Protein AF-A0A6G2DFI0-F1 (afdb_monomer_lite)

Sequence (98 aa):
MNRNGCIGDFPHDFFDTYLDHVAKYAYEQKVNNIKEYYPLKRAILHQENALYFRFFSNFDDFLEKNYLKTIWQVSKETPFSEMDFNMFNNISEKIIFE

Foldseek 3Di:
DPPPDDPPPDPLVCLLLLLLLCQCQLAVHDDPPRPDDPVSNCVCPPPVNSVVSVVAPHSVSVCVVVVNVLVNVVCVVPNSVRDDPVRNVVSVVVSVVD

Secondary structure (DSSP, 8-state):
------TT---THHHHHHHHHHHHHHS----SS----HHHHHHHTSHHHHHHHTTSSSHHHHHHHTT-HHHHHHHHHS-GGG--HHHHHHHHHHHHH-

Radius of gyration: 14.19 Å; chains: 1; bounding box: 35×31×36 Å

Structure (mmCIF, N/CA/C/O backbone):
data_AF-A0A6G2DFI0-F1
#
_entry.id   AF-A0A6G2DFI0-F1
#
loop_
_atom_site.group_PDB
_atom_site.id
_atom_site.type_symbol
_atom_site.label_atom_id
_atom_site.label_alt_id
_atom_site.label_comp_id
_atom_site.label_asym_id
_atom_site.label_entity_id
_atom_site.label_seq_id
_atom_site.pdbx_PDB_ins_code
_atom_site.Cartn_x
_atom_site.Cartn_y
_atom_site.Cartn_z
_atom_site.occupancy
_atom_site.B_iso_or_equiv
_atom_site.auth_seq_id
_atom_site.auth_comp_id
_atom_site.auth_asym_id
_atom_site.auth_atom_id
_atom_site.pdbx_PDB_model_num
ATOM 1 N N . MET A 1 1 ? 14.593 -19.969 -5.125 1.00 37.38 1 MET A N 1
ATOM 2 C CA . MET A 1 1 ? 15.638 -18.923 -5.121 1.00 37.38 1 MET A CA 1
ATOM 3 C C . MET A 1 1 ? 15.263 -17.878 -4.089 1.00 37.38 1 MET A C 1
ATOM 5 O O . MET A 1 1 ? 14.127 -17.421 -4.088 1.00 37.38 1 MET A O 1
ATOM 9 N N . ASN A 1 2 ? 16.178 -17.584 -3.168 1.00 32.28 2 ASN A N 1
ATOM 10 C CA . ASN A 1 2 ? 15.996 -16.580 -2.128 1.00 32.28 2 ASN A CA 1
ATOM 11 C C . ASN A 1 2 ? 16.123 -15.193 -2.785 1.00 32.28 2 ASN A C 1
ATOM 13 O O . ASN A 1 2 ? 17.235 -14.781 -3.094 1.00 32.28 2 ASN A O 1
ATOM 17 N N . ARG A 1 3 ? 14.996 -14.517 -3.062 1.00 43.19 3 ARG A N 1
ATOM 18 C CA . ARG A 1 3 ? 14.930 -13.138 -3.597 1.00 43.19 3 ARG A CA 1
ATOM 19 C C . ARG A 1 3 ? 15.289 -12.096 -2.517 1.00 43.19 3 ARG A C 1
ATOM 21 O O . ARG A 1 3 ? 14.616 -11.083 -2.376 1.00 43.19 3 ARG A O 1
ATOM 28 N N . ASN A 1 4 ? 16.302 -12.367 -1.700 1.00 42.38 4 ASN A N 1
ATOM 29 C CA . ASN A 1 4 ? 16.879 -11.334 -0.847 1.00 42.38 4 ASN A CA 1
ATOM 30 C C . ASN A 1 4 ? 17.893 -10.598 -1.720 1.00 42.38 4 ASN A C 1
ATOM 32 O O . ASN A 1 4 ? 19.014 -11.073 -1.894 1.00 42.38 4 ASN A O 1
ATOM 36 N N . GLY A 1 5 ? 17.401 -9.533 -2.352 1.00 46.03 5 GLY A N 1
ATOM 37 C CA . GLY A 1 5 ? 18.050 -8.809 -3.435 1.00 46.03 5 GLY A CA 1
ATOM 38 C C . GLY A 1 5 ? 19.447 -8.289 -3.117 1.00 46.03 5 GLY A C 1
ATOM 39 O O . GLY A 1 5 ? 19.808 -8.026 -1.965 1.00 46.03 5 GLY A O 1
ATOM 40 N N . CYS A 1 6 ? 20.237 -8.157 -4.177 1.00 42.09 6 CYS A N 1
ATOM 41 C CA . CYS A 1 6 ? 21.523 -7.483 -4.151 1.00 42.09 6 CYS A CA 1
ATOM 42 C C . CYS A 1 6 ? 21.317 -5.978 -3.913 1.00 42.09 6 CYS A C 1
ATOM 44 O O . CYS A 1 6 ? 20.299 -5.403 -4.292 1.00 42.09 6 CYS A O 1
ATOM 46 N N . ILE A 1 7 ? 22.301 -5.312 -3.300 1.00 32.97 7 ILE A N 1
ATOM 47 C CA . ILE A 1 7 ? 22.330 -3.843 -3.223 1.00 32.97 7 ILE A CA 1
ATOM 48 C C . ILE A 1 7 ? 22.294 -3.302 -4.661 1.00 32.97 7 ILE A C 1
ATOM 50 O O . ILE A 1 7 ? 23.238 -3.522 -5.415 1.00 32.97 7 ILE A O 1
ATOM 54 N N . GLY A 1 8 ? 21.199 -2.634 -5.032 1.00 41.22 8 GLY A N 1
ATOM 55 C CA . GLY A 1 8 ? 20.934 -2.181 -6.403 1.00 41.22 8 GLY A CA 1
ATOM 56 C C . GLY A 1 8 ? 19.685 -2.793 -7.047 1.00 41.22 8 GLY A C 1
ATOM 57 O O . GLY A 1 8 ? 19.220 -2.246 -8.043 1.00 41.22 8 GLY A O 1
ATOM 58 N N . ASP A 1 9 ? 19.096 -3.842 -6.459 1.00 51.06 9 ASP A N 1
ATOM 59 C CA . ASP A 1 9 ? 17.731 -4.264 -6.784 1.00 51.06 9 ASP A CA 1
ATOM 60 C C . ASP A 1 9 ? 16.783 -3.178 -6.256 1.00 51.06 9 ASP A C 1
ATOM 62 O O . ASP A 1 9 ? 16.514 -3.085 -5.054 1.00 51.06 9 ASP A O 1
ATOM 66 N N . PHE A 1 10 ? 16.356 -2.274 -7.139 1.00 45.59 10 PHE A N 1
ATOM 67 C CA . PHE A 1 10 ? 15.358 -1.258 -6.817 1.00 45.59 10 PHE A CA 1
ATOM 68 C C . PHE A 1 10 ? 14.137 -1.957 -6.194 1.00 45.59 10 PHE A C 1
ATOM 70 O O . PHE A 1 10 ? 13.726 -3.008 -6.691 1.00 45.59 10 PHE A O 1
ATOM 77 N N . PRO A 1 11 ? 13.523 -1.417 -5.129 1.00 58.19 11 PRO A N 1
ATOM 78 C CA . PRO A 1 11 ? 12.444 -2.101 -4.436 1.00 58.19 11 PRO A CA 1
ATOM 79 C C . PRO A 1 11 ? 11.131 -1.893 -5.204 1.00 58.19 11 PRO A C 1
ATOM 81 O O . PRO A 1 11 ? 10.187 -1.308 -4.682 1.00 58.19 11 PRO A O 1
ATOM 84 N N . HIS A 1 12 ? 11.069 -2.335 -6.462 1.00 52.84 12 HIS A N 1
ATOM 85 C CA . HIS A 1 12 ? 9.852 -2.306 -7.274 1.00 52.84 12 HIS A CA 1
ATOM 86 C C . HIS A 1 12 ? 8.728 -3.103 -6.585 1.00 52.84 12 HIS A C 1
ATOM 88 O O . HIS A 1 12 ? 7.570 -2.699 -6.625 1.00 52.84 12 HIS A O 1
ATOM 94 N N . ASP A 1 13 ? 9.086 -4.128 -5.800 1.00 59.25 13 ASP A N 1
ATOM 95 C CA . ASP A 1 13 ? 8.180 -4.881 -4.925 1.00 59.25 13 ASP A CA 1
ATOM 96 C C . ASP A 1 13 ? 7.466 -4.038 -3.861 1.00 59.25 13 ASP A C 1
ATOM 98 O O . ASP A 1 13 ? 6.470 -4.484 -3.279 1.00 59.25 13 ASP A O 1
ATOM 102 N N . PHE A 1 14 ? 7.984 -2.848 -3.544 1.00 70.62 14 PHE A N 1
ATOM 103 C CA . PHE A 1 14 ? 7.510 -2.087 -2.400 1.00 70.62 14 PHE A CA 1
ATOM 104 C C . PHE A 1 14 ? 6.121 -1.511 -2.626 1.00 70.62 14 PHE A C 1
ATOM 106 O O . PHE A 1 14 ? 5.328 -1.563 -1.697 1.00 70.62 14 PHE A O 1
ATOM 113 N N . PHE A 1 15 ? 5.792 -1.006 -3.818 1.00 79.69 15 PHE A N 1
ATOM 114 C CA . PHE A 1 15 ? 4.490 -0.368 -4.043 1.00 79.69 15 PHE A CA 1
ATOM 115 C C . PHE A 1 15 ? 3.337 -1.371 -3.997 1.00 79.69 15 PHE A C 1
ATOM 117 O O . PHE A 1 15 ? 2.360 -1.121 -3.292 1.00 79.69 15 PHE A O 1
ATOM 124 N N . ASP A 1 16 ? 3.477 -2.531 -4.645 1.00 83.25 16 ASP A N 1
ATOM 125 C CA . ASP A 1 16 ? 2.468 -3.599 -4.583 1.00 83.25 16 ASP A CA 1
ATOM 126 C C . ASP A 1 16 ? 2.265 -4.054 -3.143 1.00 83.25 16 ASP A C 1
ATOM 128 O O . ASP A 1 16 ? 1.159 -4.025 -2.602 1.00 83.25 16 ASP A O 1
ATOM 132 N N . THR A 1 17 ? 3.378 -4.430 -2.505 1.00 86.19 17 THR A N 1
ATOM 133 C CA . THR A 1 17 ? 3.374 -4.982 -1.156 1.00 86.19 17 THR A CA 1
ATOM 134 C C . THR A 1 17 ? 2.817 -3.947 -0.187 1.00 86.19 17 THR A C 1
ATOM 136 O O . THR A 1 17 ? 1.975 -4.280 0.642 1.00 86.19 17 THR A O 1
ATOM 139 N N . TYR A 1 18 ? 3.230 -2.686 -0.303 1.00 89.75 18 TYR A N 1
ATOM 140 C CA . TYR A 1 18 ? 2.733 -1.588 0.515 1.00 89.75 18 TYR A CA 1
ATOM 141 C C . TYR A 1 18 ? 1.224 -1.418 0.385 1.00 89.75 18 TYR A C 1
ATOM 143 O O . TYR A 1 18 ? 0.515 -1.494 1.391 1.00 89.75 18 TYR A O 1
ATOM 151 N N . LEU A 1 19 ? 0.729 -1.237 -0.839 1.00 92.31 19 LEU A N 1
ATOM 152 C CA . LEU A 1 19 ? -0.682 -0.962 -1.086 1.00 92.31 19 LEU A CA 1
ATOM 153 C C . LEU A 1 19 ? -1.571 -2.143 -0.692 1.00 92.31 19 LEU A C 1
ATOM 155 O O . LEU A 1 19 ? -2.613 -1.927 -0.078 1.00 92.31 19 LEU A O 1
ATOM 159 N N . ASP A 1 20 ? -1.135 -3.381 -0.931 1.00 92.25 20 ASP A N 1
ATOM 160 C CA . ASP A 1 20 ? -1.855 -4.577 -0.487 1.00 92.25 20 ASP A CA 1
ATOM 161 C C . ASP A 1 20 ? -1.956 -4.666 1.038 1.00 92.25 20 ASP A C 1
ATOM 163 O O . ASP A 1 20 ? -3.009 -5.013 1.583 1.00 92.25 20 ASP A O 1
ATOM 167 N N . HIS A 1 21 ? -0.874 -4.338 1.751 1.00 93.38 21 HIS A N 1
ATOM 168 C CA . HIS A 1 21 ? -0.891 -4.342 3.211 1.00 93.38 21 HIS A CA 1
ATOM 169 C C . HIS A 1 21 ? -1.754 -3.207 3.758 1.00 93.38 21 HIS A C 1
ATOM 171 O O . HIS A 1 21 ? -2.480 -3.432 4.723 1.00 93.38 21 HIS A O 1
ATOM 177 N N . VAL A 1 22 ? -1.715 -2.013 3.162 1.00 95.00 22 VAL A N 1
ATOM 178 C CA . VAL A 1 22 ? -2.578 -0.896 3.571 1.00 95.00 22 VAL A CA 1
ATOM 179 C C . VAL A 1 22 ? -4.044 -1.247 3.327 1.00 95.00 22 VAL A C 1
ATOM 181 O O . VAL A 1 22 ? -4.847 -1.155 4.255 1.00 95.00 22 VAL A O 1
ATOM 184 N N . ALA A 1 23 ? -4.387 -1.739 2.136 1.00 95.38 23 ALA A N 1
ATOM 185 C CA . ALA A 1 23 ? -5.739 -2.176 1.800 1.00 95.38 23 ALA A CA 1
ATOM 186 C C . ALA A 1 23 ? -6.261 -3.195 2.824 1.00 95.38 23 ALA A C 1
ATOM 188 O O . ALA A 1 23 ? -7.341 -3.019 3.386 1.00 95.38 23 ALA A O 1
ATOM 189 N N . LYS A 1 24 ? -5.466 -4.230 3.123 1.00 95.56 24 LYS A N 1
ATOM 190 C CA . LYS A 1 24 ? -5.847 -5.312 4.038 1.00 95.56 24 LYS A CA 1
ATOM 191 C C . LYS A 1 24 ? -5.893 -4.888 5.506 1.00 95.56 24 LYS A C 1
ATOM 193 O O . LYS A 1 24 ? -6.812 -5.282 6.215 1.00 95.56 24 LYS A O 1
ATOM 198 N N . TYR A 1 25 ? -4.887 -4.161 5.990 1.00 95.38 25 TYR A N 1
ATOM 199 C CA . TYR A 1 25 ? -4.696 -3.922 7.425 1.00 95.38 25 TYR A CA 1
ATOM 200 C C . TYR A 1 25 ? -5.216 -2.576 7.917 1.00 95.38 25 TYR A C 1
ATOM 202 O O . TYR A 1 25 ? -5.603 -2.494 9.078 1.00 95.38 25 TYR A O 1
ATOM 210 N N . ALA A 1 26 ? -5.231 -1.544 7.075 1.00 96.31 26 ALA A N 1
ATOM 211 C CA . ALA A 1 26 ? -5.785 -0.244 7.447 1.00 96.31 26 ALA A CA 1
ATOM 212 C C . ALA A 1 26 ? -7.276 -0.124 7.096 1.00 96.31 26 ALA A C 1
ATOM 214 O O . ALA A 1 26 ? -8.010 0.544 7.818 1.00 96.31 26 ALA A O 1
ATOM 215 N N . TYR A 1 27 ? -7.723 -0.790 6.023 1.00 96.56 27 TYR A N 1
ATOM 216 C CA . TYR A 1 27 ? -9.080 -0.632 5.477 1.00 96.56 27 TYR A CA 1
ATOM 217 C C . TYR A 1 27 ? -9.854 -1.945 5.302 1.00 96.56 27 TYR A C 1
ATOM 219 O O . TYR A 1 27 ? -10.897 -1.953 4.646 1.00 96.56 27 TYR A O 1
ATOM 227 N N . GLU A 1 28 ? -9.340 -3.049 5.858 1.00 94.31 28 GLU A N 1
ATOM 228 C CA . GLU A 1 28 ? -9.996 -4.367 5.899 1.00 94.31 28 GLU A CA 1
ATOM 229 C C . GLU A 1 28 ? -10.462 -4.897 4.526 1.00 94.31 28 GLU A C 1
ATOM 231 O O . GLU A 1 28 ? -11.383 -5.708 4.422 1.00 94.31 28 GLU A O 1
ATOM 236 N N . GLN A 1 29 ? -9.806 -4.467 3.443 1.00 94.06 29 GLN A N 1
ATOM 237 C CA . GLN A 1 29 ? -10.115 -4.921 2.093 1.00 94.06 29 GLN A CA 1
ATOM 238 C C . GLN A 1 29 ? -9.707 -6.380 1.901 1.00 94.06 29 GLN A C 1
ATOM 240 O O . GLN A 1 29 ? -8.664 -6.847 2.375 1.00 94.06 29 GLN A O 1
ATOM 245 N N . LYS A 1 30 ? -10.512 -7.112 1.129 1.00 89.94 30 LYS A N 1
ATOM 246 C CA . LYS A 1 30 ? -10.194 -8.490 0.763 1.00 89.94 30 LYS A CA 1
ATOM 247 C C . LYS A 1 30 ? -9.109 -8.509 -0.315 1.00 89.94 30 LYS A C 1
ATOM 249 O O . LYS A 1 30 ? -9.401 -8.416 -1.502 1.00 89.94 30 LYS A O 1
ATOM 254 N N . VAL A 1 31 ? -7.862 -8.689 0.110 1.00 86.31 31 VAL A N 1
ATOM 255 C CA . VAL A 1 31 ? -6.710 -8.889 -0.779 1.00 86.31 31 VAL A CA 1
ATOM 256 C C . VAL A 1 31 ? -6.322 -10.368 -0.792 1.00 86.31 31 VAL A C 1
ATOM 258 O O . VAL A 1 31 ? -5.976 -10.940 0.244 1.00 86.31 31 VAL A O 1
ATOM 261 N N . ASN A 1 32 ? -6.397 -11.003 -1.963 1.00 79.44 32 ASN A N 1
ATOM 262 C CA . ASN A 1 32 ? -6.020 -12.407 -2.141 1.00 79.44 32 ASN A CA 1
ATOM 263 C C . ASN A 1 32 ? -4.500 -12.538 -2.340 1.00 79.44 32 ASN A C 1
ATOM 265 O O . ASN A 1 32 ? -3.888 -11.673 -2.954 1.00 79.44 32 ASN A O 1
ATOM 269 N N . ASN A 1 33 ? -3.907 -13.643 -1.874 1.00 72.31 33 ASN A N 1
ATOM 270 C CA . ASN A 1 33 ? -2.510 -14.026 -2.148 1.00 72.31 33 ASN A CA 1
ATOM 271 C C . ASN A 1 33 ? -1.429 -13.000 -1.747 1.00 72.31 33 ASN A C 1
ATOM 273 O O . ASN A 1 33 ? -0.354 -12.969 -2.339 1.00 72.31 33 ASN A O 1
ATOM 277 N N . ILE A 1 34 ? -1.673 -12.200 -0.706 1.00 77.94 34 ILE A N 1
ATOM 278 C CA . ILE A 1 34 ? -0.662 -11.274 -0.186 1.00 77.94 34 ILE A CA 1
ATOM 279 C C . ILE A 1 34 ? 0.533 -12.034 0.412 1.00 77.94 34 ILE A C 1
ATOM 281 O O . ILE A 1 34 ? 0.377 -12.889 1.291 1.00 77.94 34 ILE A O 1
ATOM 285 N N . LYS A 1 35 ? 1.748 -11.701 -0.034 1.00 77.50 35 LYS A N 1
ATOM 286 C CA . LYS A 1 35 ? 2.984 -12.153 0.614 1.00 77.50 35 LYS A CA 1
ATOM 287 C C . LYS A 1 35 ? 3.184 -11.342 1.890 1.00 77.50 35 LYS A C 1
ATOM 289 O O . LYS A 1 35 ? 3.534 -10.170 1.839 1.00 77.50 35 LYS A O 1
ATOM 294 N N . GLU A 1 36 ? 2.941 -11.969 3.034 1.00 83.19 36 GLU A N 1
ATOM 295 C CA . GLU A 1 36 ? 2.967 -11.286 4.326 1.00 83.19 36 GLU A CA 1
ATOM 296 C C . GLU A 1 36 ? 4.349 -10.690 4.648 1.00 83.19 36 GLU A C 1
ATOM 298 O O . GLU A 1 36 ? 5.350 -11.408 4.729 1.00 83.19 36 GLU A O 1
ATOM 303 N N . TYR A 1 37 ? 4.391 -9.382 4.904 1.00 86.56 37 TYR A N 1
ATOM 304 C CA . TYR A 1 37 ? 5.570 -8.657 5.357 1.00 86.56 37 TYR A CA 1
ATOM 305 C C . TYR A 1 37 ? 5.322 -8.082 6.757 1.00 86.56 37 TYR A C 1
ATOM 307 O O . TYR A 1 37 ? 4.846 -6.962 6.949 1.00 86.56 37 TYR A O 1
ATOM 315 N N . TYR A 1 38 ? 5.651 -8.885 7.773 1.00 85.81 38 TYR A N 1
ATOM 316 C CA . TYR A 1 38 ? 5.363 -8.585 9.180 1.00 85.81 38 TYR A CA 1
ATOM 317 C C . TYR A 1 38 ? 5.834 -7.208 9.680 1.00 85.81 38 TYR A C 1
ATOM 319 O O . TYR A 1 38 ? 5.082 -6.600 10.446 1.00 85.81 38 TYR A O 1
ATOM 327 N N . PRO A 1 39 ? 7.020 -6.684 9.300 1.00 89.81 39 PRO A N 1
ATOM 328 C CA . PRO A 1 39 ? 7.423 -5.334 9.696 1.00 89.81 39 PRO A CA 1
ATOM 329 C C . PRO A 1 39 ? 6.442 -4.264 9.213 1.00 89.81 39 PRO A C 1
ATOM 331 O O . PRO A 1 39 ? 6.046 -3.399 9.989 1.00 89.81 39 PRO A O 1
ATOM 334 N N . LEU A 1 40 ? 5.983 -4.372 7.967 1.00 89.19 40 LEU A N 1
ATOM 335 C CA . LEU A 1 40 ? 5.031 -3.437 7.381 1.00 89.19 40 LEU A CA 1
ATOM 336 C C . LEU A 1 40 ? 3.639 -3.576 7.997 1.00 89.19 40 LEU A C 1
ATOM 338 O O . LEU A 1 40 ? 3.030 -2.568 8.339 1.00 89.19 40 LEU A O 1
ATOM 342 N N . LYS A 1 41 ? 3.166 -4.804 8.245 1.00 91.94 41 LYS A N 1
ATOM 343 C CA . LYS A 1 41 ? 1.936 -5.020 9.023 1.00 91.94 41 LYS A CA 1
ATOM 344 C C . LYS A 1 41 ? 2.006 -4.324 10.385 1.00 91.94 41 LYS A C 1
ATOM 346 O O . LYS A 1 41 ? 1.073 -3.623 10.765 1.00 91.94 41 LYS A O 1
ATOM 351 N N . ARG A 1 42 ? 3.101 -4.518 11.130 1.00 92.38 42 ARG A N 1
ATOM 352 C CA . ARG A 1 42 ? 3.297 -3.876 12.441 1.00 92.38 42 ARG A CA 1
ATOM 353 C C . ARG A 1 42 ? 3.326 -2.357 12.323 1.00 92.38 42 ARG A C 1
ATOM 355 O O . ARG A 1 42 ? 2.736 -1.695 13.166 1.00 92.38 42 ARG A O 1
ATOM 362 N N . ALA A 1 43 ? 3.975 -1.823 11.289 1.00 93.12 43 ALA A N 1
ATOM 363 C CA . ALA A 1 43 ? 4.016 -0.390 11.036 1.00 93.12 43 ALA A CA 1
ATOM 364 C C . ALA A 1 43 ? 2.617 0.173 10.751 1.00 93.12 43 ALA A C 1
ATOM 366 O O . ALA A 1 43 ? 2.243 1.168 11.359 1.00 93.12 43 ALA A O 1
ATOM 367 N N . ILE A 1 44 ? 1.823 -0.479 9.899 1.00 94.31 44 ILE A N 1
ATOM 368 C CA . ILE A 1 44 ? 0.461 -0.034 9.564 1.00 94.31 44 ILE A CA 1
ATOM 369 C C . ILE A 1 44 ? -0.459 -0.069 10.788 1.00 94.31 44 ILE A C 1
ATOM 371 O O . ILE A 1 44 ? -1.222 0.865 11.014 1.00 94.31 44 ILE A O 1
ATOM 375 N N . LEU A 1 45 ? -0.355 -1.121 11.604 1.00 94.88 45 LEU A N 1
ATOM 376 C CA . LEU A 1 45 ? -1.159 -1.287 12.817 1.00 94.88 45 LEU A CA 1
ATOM 377 C C . LEU A 1 45 ? -0.639 -0.477 14.017 1.00 94.88 45 LEU A C 1
ATOM 379 O O . LEU A 1 45 ? -1.273 -0.482 15.073 1.00 94.88 45 LEU A O 1
ATOM 383 N N . HIS A 1 46 ? 0.507 0.197 13.892 1.00 96.25 46 HIS A N 1
ATOM 384 C CA . HIS A 1 46 ? 1.034 1.050 14.952 1.00 96.25 46 HIS A CA 1
ATOM 385 C C . HIS A 1 46 ? 0.082 2.222 15.205 1.00 96.25 46 HIS A C 1
ATOM 387 O O . HIS A 1 46 ? -0.433 2.810 14.258 1.00 96.25 46 HIS A O 1
ATOM 393 N N . GLN A 1 47 ? -0.127 2.589 16.472 1.00 94.81 47 GLN A N 1
ATOM 394 C CA . GLN A 1 47 ? -1.169 3.538 16.877 1.00 94.81 47 GLN A CA 1
ATOM 395 C C . GLN A 1 47 ? -1.124 4.862 16.096 1.00 94.81 47 GLN A C 1
ATOM 397 O O . GLN A 1 47 ? -2.155 5.319 15.613 1.00 94.81 47 GLN A O 1
ATOM 402 N N . GLU A 1 48 ? 0.057 5.455 15.934 1.00 93.38 48 GLU A N 1
ATOM 403 C CA . GLU A 1 48 ? 0.231 6.727 15.215 1.00 93.38 48 GLU A CA 1
ATOM 404 C C . GLU A 1 48 ? -0.114 6.614 13.722 1.00 93.38 48 GLU A C 1
ATOM 406 O O . GLU A 1 48 ? -0.793 7.477 13.169 1.00 93.38 48 GLU A O 1
ATOM 411 N N . ASN A 1 49 ? 0.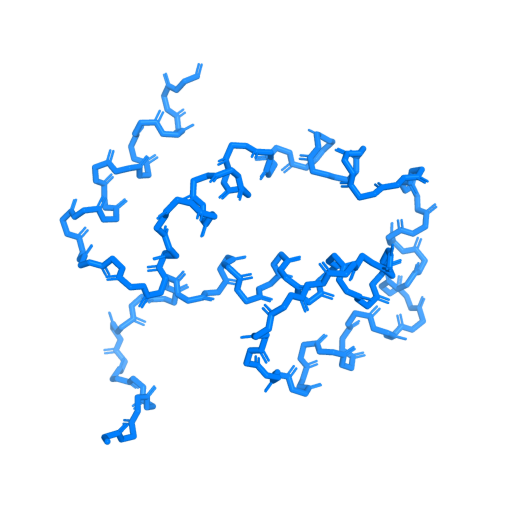275 5.513 13.078 1.00 93.62 49 ASN A N 1
ATOM 412 C CA . ASN A 1 49 ? -0.002 5.286 11.659 1.00 93.62 49 ASN A CA 1
ATOM 413 C C . ASN A 1 49 ? -1.464 4.893 11.431 1.00 93.62 49 ASN A C 1
ATOM 415 O O . ASN A 1 49 ? -2.085 5.338 10.471 1.00 93.62 49 ASN A O 1
ATOM 419 N N . ALA A 1 50 ? -2.052 4.123 12.347 1.00 93.19 50 ALA A N 1
ATOM 420 C CA . ALA A 1 50 ? -3.474 3.815 12.329 1.00 93.19 50 ALA A CA 1
ATOM 421 C C . ALA A 1 50 ? -4.325 5.093 12.424 1.00 93.19 50 ALA A C 1
ATOM 423 O O . ALA A 1 50 ? -5.366 5.181 11.777 1.00 93.19 50 ALA A O 1
ATOM 424 N N . LEU A 1 51 ? -3.884 6.101 13.189 1.00 94.75 51 LEU A N 1
ATOM 425 C CA . LEU A 1 51 ? -4.523 7.421 13.200 1.00 94.75 51 LEU A CA 1
ATOM 426 C C . LEU A 1 51 ? -4.377 8.137 11.853 1.00 94.75 51 LEU A C 1
ATOM 428 O O . LEU A 1 51 ? -5.360 8.699 11.380 1.00 94.75 51 LEU A O 1
ATOM 432 N N . TYR A 1 52 ? -3.204 8.063 11.214 1.00 95.44 52 TYR A N 1
ATOM 433 C CA . TYR A 1 52 ? -3.004 8.617 9.873 1.00 95.44 52 TYR A CA 1
ATOM 434 C C . TYR A 1 52 ? -3.978 8.022 8.843 1.00 95.44 52 TYR A C 1
ATOM 436 O O . TYR A 1 52 ? -4.648 8.768 8.134 1.00 95.44 52 TYR A O 1
ATOM 444 N N . PHE A 1 53 ? -4.129 6.695 8.794 1.00 95.88 53 PHE A N 1
ATOM 445 C CA . PHE A 1 53 ? -5.052 6.059 7.846 1.00 95.88 53 PHE A CA 1
ATOM 446 C C . PHE A 1 53 ? -6.526 6.396 8.124 1.00 95.88 53 PHE A C 1
ATOM 448 O O . PHE A 1 53 ? -7.322 6.500 7.199 1.00 95.88 53 PHE A O 1
ATOM 455 N N . ARG A 1 54 ? -6.896 6.656 9.384 1.00 94.94 54 ARG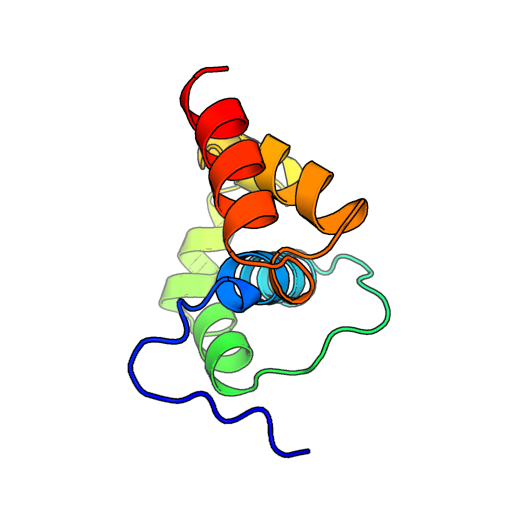 A N 1
ATOM 456 C CA . ARG A 1 54 ? -8.256 7.088 9.752 1.00 94.94 54 ARG A CA 1
ATOM 457 C C . ARG A 1 54 ? -8.605 8.511 9.309 1.00 94.94 54 ARG A C 1
ATOM 459 O O . ARG A 1 54 ? -9.774 8.878 9.402 1.00 94.94 54 ARG A O 1
ATOM 466 N N . PHE A 1 55 ? -7.641 9.315 8.849 1.00 96.00 55 PHE A N 1
ATOM 467 C CA . PHE A 1 55 ? -7.954 10.611 8.234 1.00 96.00 55 PHE A CA 1
ATOM 468 C C . PHE A 1 55 ? -8.675 10.467 6.893 1.00 96.00 55 PHE A C 1
ATOM 470 O O . PHE A 1 55 ? -9.353 11.401 6.471 1.00 96.00 55 PHE A O 1
ATOM 477 N N . PHE A 1 56 ? -8.542 9.312 6.243 1.00 97.31 56 PHE A N 1
ATOM 478 C CA . PHE A 1 56 ? -9.216 9.004 4.992 1.00 97.31 56 PHE A CA 1
ATOM 479 C C . PHE A 1 56 ? -10.484 8.204 5.279 1.00 97.31 56 PHE A C 1
ATOM 481 O O . PHE A 1 56 ? -10.532 7.359 6.174 1.00 97.31 56 PHE A O 1
ATOM 488 N N . SER A 1 57 ? -11.530 8.481 4.511 1.00 96.12 57 SER A N 1
ATOM 489 C CA . SER A 1 57 ? -12.850 7.881 4.719 1.00 96.12 57 SER A CA 1
ATOM 490 C C . SER A 1 57 ? -12.895 6.390 4.366 1.00 96.12 57 SER A C 1
ATOM 492 O O . SER A 1 57 ? -13.644 5.629 4.976 1.00 96.12 57 SER A O 1
ATOM 494 N N . ASN A 1 58 ? -12.104 5.968 3.380 1.00 96.69 58 ASN A N 1
ATOM 495 C CA . ASN A 1 58 ? -11.962 4.588 2.924 1.00 96.69 58 ASN A CA 1
ATOM 496 C C . ASN A 1 58 ? -10.671 4.438 2.094 1.00 96.69 58 ASN A C 1
ATOM 498 O O . ASN A 1 58 ? -9.920 5.399 1.911 1.00 96.69 58 ASN A O 1
ATOM 502 N N . PHE A 1 59 ? -10.414 3.229 1.586 1.00 96.38 59 PHE A N 1
ATOM 503 C CA . PHE A 1 59 ? -9.203 2.950 0.816 1.00 96.38 59 PHE A CA 1
ATOM 504 C C . PHE A 1 59 ? -9.127 3.729 -0.506 1.00 96.38 59 PHE A C 1
ATOM 506 O O . PHE A 1 59 ? -8.054 4.216 -0.847 1.00 96.38 59 PHE A O 1
ATOM 513 N N . ASP A 1 60 ? -10.239 3.906 -1.225 1.00 96.44 60 ASP A N 1
ATOM 514 C CA . ASP A 1 60 ? -10.243 4.658 -2.487 1.00 96.44 60 ASP A CA 1
ATOM 515 C C . ASP A 1 60 ? -9.949 6.148 -2.258 1.00 96.44 60 ASP A C 1
ATOM 517 O O . ASP A 1 60 ? -9.165 6.742 -2.996 1.00 96.44 60 ASP A O 1
ATOM 521 N N . ASP A 1 61 ? -10.507 6.737 -1.196 1.00 97.44 61 ASP A N 1
ATOM 522 C CA . ASP A 1 61 ? -10.201 8.110 -0.771 1.00 97.44 61 ASP A CA 1
ATOM 523 C C . ASP A 1 61 ? -8.721 8.255 -0.384 1.00 97.44 61 ASP A C 1
ATOM 525 O O . ASP A 1 61 ? -8.053 9.204 -0.793 1.00 97.44 61 ASP A O 1
ATOM 529 N N . PHE A 1 62 ? -8.157 7.268 0.318 1.00 97.19 62 PHE A N 1
ATOM 530 C CA . PHE A 1 62 ? -6.719 7.215 0.582 1.00 97.19 62 PHE A CA 1
ATOM 531 C C . PHE A 1 62 ? -5.890 7.185 -0.705 1.00 97.19 62 PHE A C 1
ATOM 533 O O . PHE A 1 62 ? -4.927 7.946 -0.824 1.00 97.19 62 PHE A O 1
ATOM 540 N N . LEU A 1 63 ? -6.255 6.343 -1.674 1.00 95.62 63 LEU A N 1
ATOM 541 C CA . LEU A 1 63 ? -5.549 6.262 -2.951 1.00 95.62 63 LEU A CA 1
ATOM 542 C C . LEU A 1 63 ? -5.616 7.585 -3.718 1.00 95.62 63 LEU A C 1
ATOM 544 O O . LEU A 1 63 ? -4.606 8.029 -4.259 1.00 95.62 63 LEU A O 1
ATOM 548 N N . GLU A 1 64 ? -6.785 8.221 -3.762 1.00 95.31 64 GLU A N 1
ATOM 549 C CA . GLU A 1 64 ? -6.994 9.474 -4.486 1.00 95.31 64 GLU A CA 1
ATOM 550 C C . GLU A 1 64 ? -6.224 10.634 -3.847 1.00 95.31 64 GLU A C 1
ATOM 552 O O . GLU A 1 64 ? -5.466 11.325 -4.526 1.00 95.31 64 GLU A O 1
ATOM 557 N N 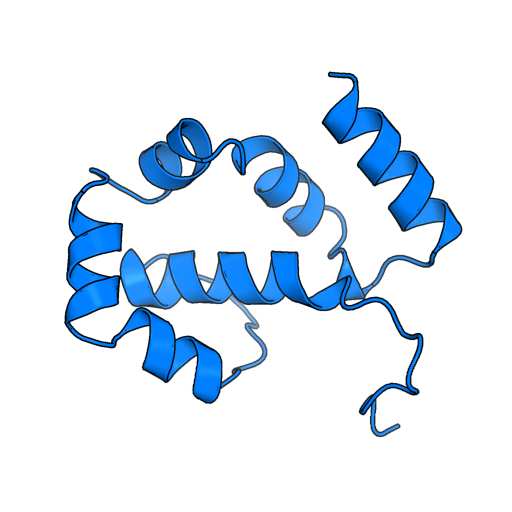. LYS A 1 65 ? -6.339 10.812 -2.526 1.00 95.19 65 LYS A N 1
ATOM 558 C CA . LYS A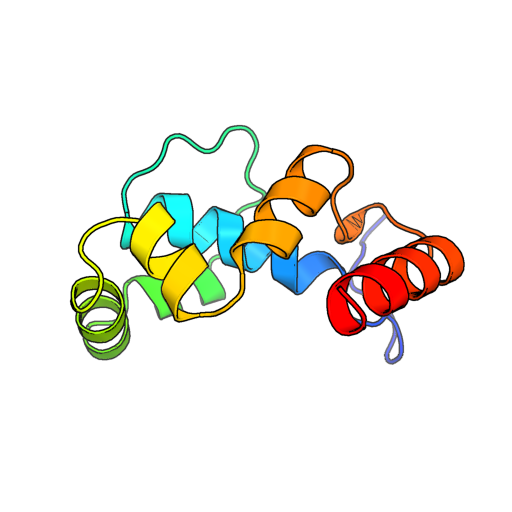 1 65 ? -5.683 11.911 -1.800 1.00 95.19 65 LYS A CA 1
ATOM 559 C C . LYS A 1 65 ? -4.160 11.796 -1.744 1.00 95.19 65 LYS A C 1
ATOM 561 O O . LYS A 1 65 ? -3.499 12.806 -1.516 1.00 95.19 65 LYS A O 1
ATOM 566 N N . ASN A 1 66 ? -3.612 10.597 -1.947 1.00 92.38 66 ASN A N 1
ATOM 567 C CA . ASN A 1 66 ? -2.168 10.354 -1.974 1.00 92.38 66 ASN A CA 1
ATOM 568 C C . ASN A 1 66 ? -1.613 10.119 -3.389 1.00 92.38 66 ASN A C 1
ATOM 570 O O . ASN A 1 66 ? -0.442 9.775 -3.513 1.00 92.38 66 ASN A O 1
ATOM 574 N N . TYR A 1 67 ? -2.411 10.314 -4.448 1.00 91.94 67 TYR A N 1
ATOM 575 C CA . TYR A 1 67 ? -1.987 10.114 -5.844 1.00 91.94 67 TYR A CA 1
ATOM 576 C C . TYR A 1 67 ? -1.500 8.680 -6.147 1.00 91.94 67 TYR A C 1
ATOM 578 O O . TYR A 1 67 ? -0.611 8.461 -6.963 1.00 91.94 67 TYR A O 1
ATOM 586 N N . LEU A 1 68 ? -2.092 7.679 -5.488 1.00 92.25 68 LEU A N 1
ATOM 587 C CA . LEU A 1 68 ? -1.724 6.259 -5.602 1.00 92.25 68 LEU A CA 1
ATOM 588 C C . LEU A 1 68 ? -2.706 5.447 -6.460 1.00 92.25 68 LEU A C 1
ATOM 590 O O . LEU A 1 68 ? -2.494 4.256 -6.669 1.00 92.25 68 LEU A O 1
ATOM 594 N N . LYS A 1 69 ? -3.786 6.063 -6.956 1.00 92.75 69 LYS A N 1
ATOM 595 C CA . LYS A 1 69 ? -4.861 5.366 -7.680 1.00 92.75 69 LYS A CA 1
ATOM 596 C C . LYS A 1 69 ? -4.369 4.662 -8.949 1.00 92.75 69 LYS A C 1
ATOM 598 O O . LYS A 1 69 ? -4.628 3.473 -9.109 1.00 92.75 69 LYS A O 1
ATOM 603 N N . THR A 1 70 ? -3.620 5.361 -9.801 1.00 90.44 70 THR A N 1
ATOM 604 C CA . THR A 1 70 ? -3.050 4.783 -11.030 1.00 90.44 70 THR A CA 1
ATOM 605 C C . THR A 1 70 ? -2.048 3.676 -10.705 1.00 90.44 70 THR A C 1
ATOM 607 O O . THR A 1 70 ? -2.113 2.596 -11.282 1.00 90.44 70 THR A O 1
ATOM 610 N N . ILE A 1 71 ? -1.182 3.894 -9.707 1.00 89.19 71 ILE A N 1
ATOM 611 C CA . ILE A 1 71 ? -0.207 2.893 -9.239 1.00 89.19 71 ILE A CA 1
ATOM 612 C C . ILE A 1 71 ? -0.923 1.621 -8.765 1.00 89.19 71 ILE A C 1
ATOM 614 O O . ILE A 1 71 ? -0.519 0.517 -9.118 1.00 89.19 71 ILE A O 1
ATOM 618 N N . TRP A 1 72 ? -2.011 1.763 -8.004 1.00 91.06 72 TRP A N 1
ATOM 619 C CA . TRP A 1 72 ? -2.818 0.632 -7.552 1.00 91.06 72 TRP A CA 1
ATOM 620 C C . TRP A 1 72 ? -3.473 -0.133 -8.704 1.00 91.06 72 TRP A C 1
ATOM 622 O O . TRP A 1 72 ? -3.520 -1.355 -8.674 1.00 91.06 72 TRP A O 1
ATOM 632 N N . GLN A 1 73 ? -3.986 0.558 -9.721 1.00 90.06 73 GLN A N 1
ATOM 633 C CA . GLN A 1 73 ? -4.605 -0.103 -10.873 1.00 90.06 73 GLN A CA 1
ATOM 634 C C . GLN A 1 73 ? -3.571 -0.881 -11.690 1.00 90.06 73 GLN A C 1
ATOM 636 O O . GLN A 1 73 ? -3.766 -2.064 -11.962 1.00 90.06 73 GLN A O 1
ATOM 641 N N . VAL A 1 74 ? -2.441 -0.243 -11.998 1.00 88.06 74 VAL A N 1
ATOM 642 C CA . VAL A 1 74 ? -1.343 -0.854 -12.753 1.00 88.06 74 VAL A CA 1
ATOM 643 C C . VAL A 1 74 ? -0.781 -2.077 -12.026 1.00 88.06 74 VAL A C 1
ATOM 645 O O . VAL A 1 74 ? -0.584 -3.115 -12.655 1.00 88.06 74 VAL A O 1
ATOM 648 N N . SER A 1 75 ? -0.612 -2.012 -10.699 1.00 85.75 75 SER A N 1
ATOM 649 C CA . SER A 1 75 ? -0.116 -3.155 -9.919 1.00 85.75 75 SER A CA 1
ATOM 650 C C . SER A 1 75 ? -1.049 -4.368 -9.925 1.00 85.75 75 SER A C 1
ATOM 652 O O . SER A 1 75 ? -0.599 -5.488 -9.680 1.00 85.75 75 SER A O 1
ATOM 654 N N . LYS A 1 76 ? -2.349 -4.184 -10.206 1.00 86.75 76 LYS A N 1
ATOM 655 C CA . LYS A 1 76 ? -3.299 -5.297 -10.370 1.00 86.75 76 LYS A CA 1
ATOM 656 C C . LYS A 1 76 ? -3.242 -5.953 -11.740 1.00 86.75 76 LYS A C 1
ATOM 658 O O . LYS A 1 76 ? -3.572 -7.133 -11.833 1.00 86.75 76 LYS A O 1
ATOM 663 N N . GLU A 1 77 ? -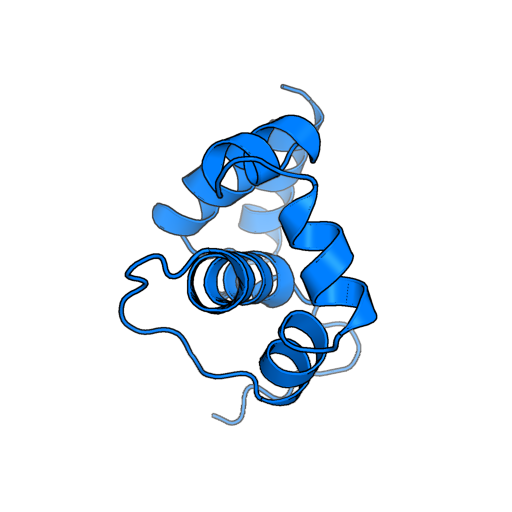2.836 -5.223 -12.772 1.00 85.44 77 GLU A N 1
ATOM 664 C CA . GLU A 1 77 ? -2.630 -5.783 -14.110 1.00 85.44 77 GLU A CA 1
ATOM 665 C C . GLU A 1 77 ? -1.301 -6.527 -14.194 1.00 85.44 77 GLU A C 1
ATOM 667 O O . GLU A 1 77 ? -1.237 -7.662 -14.666 1.00 85.44 77 GLU A O 1
ATOM 672 N N . THR A 1 78 ? -0.229 -5.898 -13.720 1.00 82.25 78 THR A N 1
ATOM 673 C CA . THR A 1 78 ? 1.066 -6.550 -13.556 1.00 82.25 78 THR A CA 1
ATOM 674 C C . THR A 1 78 ? 1.743 -5.987 -12.313 1.00 82.25 78 THR A C 1
ATOM 676 O O . THR A 1 78 ? 2.025 -4.790 -12.285 1.00 82.25 78 THR A O 1
ATOM 679 N N . PRO A 1 79 ? 2.008 -6.810 -11.282 1.00 82.94 79 PRO A N 1
ATOM 680 C CA . PRO A 1 79 ? 2.704 -6.350 -10.088 1.00 82.94 79 PRO A CA 1
ATOM 681 C C . PRO A 1 79 ? 4.052 -5.720 -10.454 1.00 82.94 79 PRO A C 1
ATOM 683 O O . PRO A 1 79 ? 4.818 -6.300 -11.226 1.00 82.94 79 PRO A O 1
ATOM 686 N N . PHE A 1 80 ? 4.375 -4.560 -9.881 1.00 80.94 80 PHE A N 1
ATOM 687 C CA . PHE A 1 80 ? 5.688 -3.925 -10.029 1.00 80.94 80 PHE A CA 1
ATOM 688 C C . PHE A 1 80 ? 6.839 -4.864 -9.615 1.00 80.94 80 PHE A C 1
ATOM 690 O O . PHE A 1 80 ? 7.912 -4.818 -10.210 1.00 80.94 80 PHE A O 1
ATOM 697 N N . SER A 1 81 ? 6.594 -5.774 -8.668 1.00 76.69 81 SER A N 1
ATOM 698 C CA . SER A 1 81 ? 7.507 -6.859 -8.261 1.00 76.69 81 SER A CA 1
ATOM 699 C C . SER A 1 81 ? 7.820 -7.909 -9.332 1.00 76.69 81 SER A C 1
ATOM 701 O O . SER A 1 81 ? 8.751 -8.710 -9.189 1.00 76.69 81 SER A O 1
ATOM 703 N N . GLU A 1 82 ? 7.012 -7.968 -10.385 1.00 80.31 82 GLU A N 1
ATOM 704 C CA . GLU A 1 82 ? 7.170 -8.901 -11.499 1.00 80.31 82 GLU A CA 1
ATOM 705 C C . GLU A 1 82 ? 7.704 -8.213 -12.760 1.00 80.31 82 GLU A C 1
ATOM 707 O O . GLU A 1 82 ? 8.046 -8.896 -13.725 1.00 80.31 82 GLU A O 1
ATOM 712 N N . MET A 1 83 ? 7.823 -6.882 -12.748 1.00 83.25 83 MET A N 1
ATOM 713 C CA . MET A 1 83 ? 8.343 -6.113 -13.873 1.00 83.25 83 MET A CA 1
ATOM 714 C C . MET A 1 83 ? 9.866 -6.206 -13.952 1.00 83.25 83 MET A C 1
ATOM 716 O O . MET A 1 83 ? 10.573 -6.095 -12.949 1.00 83.25 83 MET A O 1
ATOM 720 N N . ASP A 1 84 ? 10.390 -6.336 -15.171 1.00 83.88 84 ASP A N 1
ATOM 721 C CA . ASP A 1 84 ? 11.791 -6.009 -15.415 1.00 83.88 84 ASP A CA 1
ATOM 722 C C . ASP A 1 84 ? 12.013 -4.487 -15.378 1.00 83.88 84 ASP A C 1
ATOM 724 O O . ASP A 1 84 ? 11.073 -3.690 -15.439 1.00 83.88 84 ASP A O 1
ATOM 728 N N . PHE A 1 85 ? 13.276 -4.071 -15.291 1.00 82.31 85 PHE A N 1
ATOM 729 C CA . PHE A 1 85 ? 13.637 -2.660 -15.165 1.00 82.31 85 PHE A CA 1
ATOM 730 C C . PHE A 1 85 ? 13.139 -1.788 -16.331 1.00 82.31 85 PHE A C 1
ATOM 732 O O . PHE A 1 85 ? 12.701 -0.661 -16.110 1.00 82.31 85 PHE A O 1
ATOM 739 N N . ASN A 1 86 ? 13.179 -2.290 -17.570 1.00 85.44 86 ASN A N 1
ATOM 740 C CA . ASN A 1 86 ? 12.756 -1.509 -18.735 1.00 85.44 86 ASN A CA 1
ATOM 741 C C . ASN A 1 86 ? 11.238 -1.324 -18.737 1.00 85.44 86 ASN A C 1
ATOM 743 O O . ASN A 1 86 ? 10.738 -0.235 -19.018 1.00 85.44 86 ASN A O 1
ATOM 747 N N . MET A 1 87 ? 10.504 -2.383 -18.401 1.00 84.50 87 MET A N 1
ATOM 748 C CA . MET A 1 87 ? 9.059 -2.340 -18.241 1.00 84.50 87 MET A CA 1
ATOM 749 C C . MET A 1 87 ? 8.658 -1.396 -17.104 1.00 84.50 87 MET A C 1
ATOM 751 O O . MET A 1 87 ? 7.809 -0.528 -17.315 1.00 84.50 87 MET A O 1
ATOM 755 N N . PHE A 1 88 ? 9.316 -1.505 -15.947 1.00 84.31 88 PHE A N 1
ATOM 756 C CA . PHE A 1 88 ? 9.121 -0.599 -14.820 1.00 84.31 88 PHE A CA 1
ATOM 757 C C . PHE A 1 88 ? 9.350 0.859 -15.221 1.00 84.31 88 PHE A C 1
ATOM 759 O O . PHE A 1 88 ? 8.513 1.710 -14.921 1.00 84.31 88 PHE A O 1
ATOM 766 N N . ASN A 1 89 ? 10.459 1.154 -15.909 1.00 84.31 89 ASN A N 1
ATOM 767 C CA . ASN A 1 89 ? 10.804 2.518 -16.299 1.00 84.31 89 ASN A CA 1
ATOM 768 C C . ASN A 1 89 ? 9.758 3.101 -17.256 1.00 84.31 89 ASN A C 1
ATOM 770 O O . ASN A 1 89 ? 9.231 4.180 -17.010 1.00 84.31 89 ASN A O 1
ATOM 774 N N . ASN A 1 90 ? 9.374 2.343 -18.287 1.00 86.56 90 ASN A N 1
ATOM 775 C CA . ASN A 1 90 ? 8.371 2.775 -19.261 1.00 86.56 90 ASN A CA 1
ATOM 776 C C . ASN A 1 90 ? 7.000 3.042 -18.621 1.00 86.56 90 ASN A C 1
ATOM 778 O O . ASN A 1 90 ? 6.301 3.974 -19.012 1.00 86.56 90 ASN A O 1
ATOM 782 N N . ILE A 1 91 ? 6.584 2.204 -17.670 1.00 85.62 91 ILE A N 1
ATOM 783 C CA . ILE A 1 91 ? 5.321 2.381 -16.945 1.00 85.62 91 ILE A CA 1
ATOM 784 C C . ILE A 1 91 ? 5.412 3.576 -15.993 1.00 85.62 91 ILE A C 1
ATOM 786 O O . ILE A 1 91 ? 4.503 4.399 -15.963 1.00 85.62 91 ILE A O 1
ATOM 790 N N . SER A 1 92 ? 6.515 3.707 -15.260 1.00 83.12 92 SER A N 1
ATOM 791 C CA . SER A 1 92 ? 6.719 4.809 -14.317 1.00 83.12 92 SER A CA 1
ATOM 792 C C . SER A 1 92 ? 6.757 6.161 -15.023 1.00 83.12 92 SER A C 1
ATOM 794 O O . SER A 1 92 ? 6.120 7.101 -14.559 1.00 83.12 92 SER A O 1
ATOM 796 N N . GLU A 1 93 ? 7.438 6.257 -16.168 1.00 85.44 93 GLU A N 1
ATOM 797 C CA . GLU A 1 93 ? 7.437 7.468 -16.994 1.00 85.44 93 GLU A CA 1
ATOM 798 C C . GLU A 1 93 ? 6.013 7.842 -17.419 1.00 85.44 93 GLU A C 1
ATOM 800 O O . GLU A 1 93 ? 5.616 8.993 -17.265 1.00 85.44 93 GLU A O 1
ATOM 805 N N . LYS A 1 94 ? 5.203 6.876 -17.870 1.00 86.19 94 LYS A N 1
ATOM 806 C CA . LYS A 1 94 ? 3.799 7.139 -18.224 1.00 86.19 94 LYS A CA 1
ATOM 807 C C . LYS A 1 94 ? 2.987 7.662 -17.041 1.00 86.19 94 LYS A C 1
ATOM 809 O O . LYS A 1 94 ? 2.274 8.637 -17.211 1.00 86.19 94 LYS A O 1
ATOM 814 N N . ILE A 1 95 ? 3.130 7.058 -15.860 1.00 84.88 95 ILE A N 1
ATOM 815 C CA . ILE A 1 95 ? 2.390 7.461 -14.652 1.00 84.88 95 ILE A CA 1
ATOM 816 C C . ILE A 1 95 ? 2.780 8.875 -14.192 1.00 84.88 95 ILE A C 1
ATOM 818 O O . ILE A 1 95 ? 1.937 9.605 -13.685 1.00 84.88 95 ILE A O 1
ATOM 822 N N . ILE A 1 96 ? 4.050 9.269 -14.337 1.00 79.62 96 ILE A N 1
ATOM 823 C CA . ILE A 1 96 ? 4.534 10.597 -13.917 1.00 79.62 96 ILE A CA 1
ATOM 824 C C . ILE A 1 96 ? 4.053 11.710 -14.860 1.00 79.62 96 ILE A C 1
ATOM 826 O O . ILE A 1 96 ? 3.884 12.846 -14.418 1.00 79.62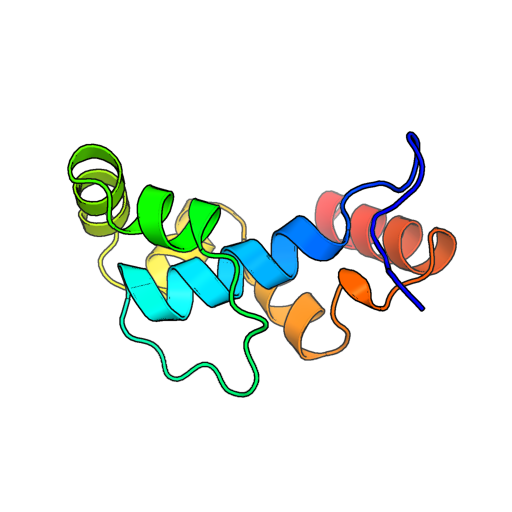 96 ILE A O 1
ATOM 830 N N . PHE A 1 97 ? 3.886 11.404 -16.149 1.00 76.31 97 PHE A N 1
ATOM 831 C CA . PHE A 1 97 ? 3.544 12.383 -17.187 1.00 76.31 97 PHE A CA 1
ATOM 832 C C . PHE A 1 97 ? 2.072 12.334 -17.647 1.00 76.31 97 PHE A C 1
ATOM 834 O O . PHE A 1 97 ? 1.731 13.028 -18.608 1.00 76.31 97 PHE A O 1
ATOM 841 N N . GLU A 1 98 ? 1.222 11.544 -16.982 1.00 62.91 98 GLU A N 1
ATOM 842 C CA . GLU A 1 98 ? -0.252 11.617 -17.058 1.00 62.91 98 GLU A CA 1
ATOM 843 C C . GLU A 1 98 ? -0.813 12.790 -16.241 1.00 62.91 98 GLU A C 1
ATOM 845 O O . GLU A 1 98 ? -1.753 13.446 -16.750 1.00 62.91 98 GLU A O 1
#

Organism: Streptococcus pneumoniae (NCBI:txid1313)

pLDDT: mean 82.95, std 16.5, range [32.28, 97.44]